Protein AF-U9VYW4-F1 (afdb_monomer)

Radius of gyration: 14.98 Å; Cα contacts (8 Å, |Δi|>4): 16; chains: 1; bounding box: 48×31×26 Å

Solvent-accessible surface area (backbone atoms only — not comparable to full-atom 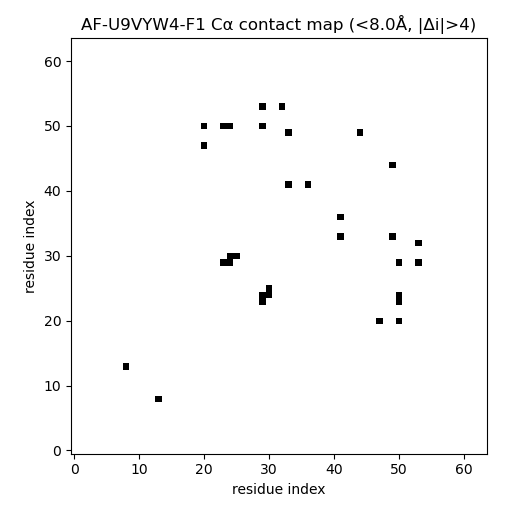values): 3988 Å² total; per-residue (Å²): 137,92,84,75,90,71,78,70,68,44,78,62,54,52,50,52,50,54,52,48,52,51,56,46,65,71,30,71,66,49,50,51,56,59,69,72,49,59,65,75,57,57,78,74,45,56,69,68,59,52,53,54,48,51,52,49,57,55,50,58,67,71,74,112

Nearest PDB structures (foldseek):
  9d5u-assembly1_B  TM=4.351E-01  e=8.999E+00  Pseudonocardia thermophila
  3qxe-assembly3_F  TM=3.804E-01  e=7.402E+00  Pseudomonas putida
  3qyg-assembly4_H  TM=3.788E-01  e=8.999E+00  Pseudomonas putida

pLDDT: mean 80.81, std 15.1, range [35.03, 93.56]

Structure (mmCIF, N/CA/C/O backbone):
data_AF-U9VYW4-F1
#
_entry.id   AF-U9VYW4-F1
#
loop_
_atom_site.group_PDB
_atom_site.id
_atom_site.type_symbol
_atom_site.label_atom_id
_atom_site.label_alt_id
_atom_site.label_comp_id
_atom_site.label_asym_id
_atom_site.label_entity_id
_atom_site.label_seq_id
_atom_site.pdbx_PDB_ins_code
_atom_site.Cartn_x
_atom_site.Cartn_y
_atom_site.Cartn_z
_atom_site.occupancy
_atom_site.B_iso_or_equiv
_atom_site.auth_seq_id
_atom_site.auth_comp_id
_atom_site.auth_asym_id
_atom_site.auth_atom_id
_atom_site.pdbx_PDB_model_num
ATOM 1 N N . MET A 1 1 ? 40.480 -9.950 6.328 1.00 35.03 1 MET A N 1
ATOM 2 C CA . MET A 1 1 ? 39.544 -9.316 7.279 1.00 35.03 1 MET A CA 1
ATOM 3 C C . MET A 1 1 ? 38.282 -8.965 6.510 1.00 35.03 1 MET A C 1
ATOM 5 O O . MET A 1 1 ? 38.368 -8.164 5.593 1.00 35.03 1 MET A O 1
ATOM 9 N N . ALA A 1 2 ? 37.168 -9.645 6.783 1.00 44.78 2 ALA A N 1
ATOM 10 C CA . ALA A 1 2 ? 35.898 -9.438 6.088 1.00 44.78 2 ALA A CA 1
ATOM 11 C C . ALA A 1 2 ? 35.065 -8.383 6.822 1.00 44.78 2 ALA A C 1
ATOM 13 O O . ALA A 1 2 ? 34.754 -8.603 7.988 1.00 44.78 2 ALA A O 1
ATOM 14 N N . ASN A 1 3 ? 34.744 -7.267 6.163 1.00 45.38 3 ASN A N 1
ATOM 15 C CA . ASN A 1 3 ? 33.621 -6.358 6.447 1.00 45.38 3 ASN A CA 1
ATOM 16 C C . ASN A 1 3 ? 33.789 -5.172 5.479 1.00 45.38 3 ASN A C 1
ATOM 18 O O . ASN A 1 3 ? 34.839 -4.548 5.486 1.00 45.38 3 ASN A O 1
ATOM 22 N N . ILE A 1 4 ? 32.896 -4.829 4.560 1.00 48.47 4 ILE A N 1
ATOM 23 C CA . ILE A 1 4 ? 31.487 -4.507 4.734 1.00 48.47 4 ILE A CA 1
ATOM 24 C C . ILE A 1 4 ? 30.877 -4.680 3.338 1.00 48.47 4 ILE A C 1
ATOM 26 O O . ILE A 1 4 ? 31.195 -3.917 2.427 1.00 48.47 4 ILE A O 1
ATOM 30 N N . SER A 1 5 ? 30.009 -5.672 3.147 1.00 46.34 5 SER A N 1
ATOM 31 C CA . SER A 1 5 ? 29.075 -5.673 2.017 1.00 46.34 5 SER A CA 1
ATOM 32 C C . SER A 1 5 ? 28.021 -4.610 2.312 1.00 46.34 5 SER A C 1
ATOM 34 O O . SER A 1 5 ? 26.877 -4.912 2.642 1.00 46.34 5 SER A O 1
ATOM 36 N N . SER A 1 6 ? 28.431 -3.343 2.295 1.00 52.09 6 SER A N 1
ATOM 37 C CA . SER A 1 6 ? 27.519 -2.214 2.236 1.00 52.09 6 SER A CA 1
ATOM 38 C C . SER A 1 6 ? 26.893 -2.332 0.870 1.00 52.09 6 SER A C 1
ATOM 40 O O . SER A 1 6 ? 27.503 -1.963 -0.131 1.00 52.09 6 SER A O 1
ATOM 42 N N . ASN A 1 7 ? 25.723 -2.959 0.866 1.00 56.62 7 ASN A N 1
ATOM 43 C CA . ASN A 1 7 ? 24.777 -2.988 -0.221 1.00 56.62 7 ASN A CA 1
ATOM 44 C C . ASN A 1 7 ? 24.514 -1.534 -0.630 1.00 56.62 7 ASN A C 1
ATOM 46 O O . ASN A 1 7 ? 23.623 -0.865 -0.107 1.00 56.62 7 ASN A O 1
ATOM 50 N N . LEU A 1 8 ? 25.386 -1.012 -1.490 1.00 56.69 8 LEU A N 1
ATOM 51 C CA . LEU A 1 8 ? 25.132 0.150 -2.308 1.00 56.69 8 LEU A CA 1
ATOM 52 C C . LEU A 1 8 ? 23.989 -0.312 -3.195 1.00 56.69 8 LEU A C 1
ATOM 54 O O . LEU A 1 8 ? 24.237 -0.935 -4.221 1.00 56.69 8 LEU A O 1
ATOM 58 N N . PHE A 1 9 ? 22.749 -0.099 -2.745 1.00 58.22 9 PHE A N 1
ATOM 59 C CA . PHE A 1 9 ? 21.599 -0.167 -3.632 1.00 58.22 9 PHE A CA 1
ATOM 60 C C . PHE A 1 9 ? 22.007 0.611 -4.873 1.00 58.22 9 PHE A C 1
ATOM 62 O O . PHE A 1 9 ? 22.318 1.805 -4.780 1.00 58.22 9 PHE A O 1
ATOM 69 N N . SER A 1 10 ? 22.125 -0.083 -6.000 1.00 71.75 10 SER A N 1
ATOM 70 C CA . SER A 1 10 ? 22.555 0.548 -7.233 1.00 71.75 10 SER A CA 1
ATOM 71 C C . SER A 1 10 ? 21.581 1.693 -7.512 1.00 71.75 10 SER A C 1
ATOM 73 O O . SER A 1 10 ? 20.424 1.671 -7.073 1.00 71.75 10 SER A O 1
ATOM 75 N N . SER A 1 11 ? 22.000 2.718 -8.252 1.00 73.12 11 SER A N 1
ATOM 76 C CA . SER A 1 11 ? 21.074 3.788 -8.659 1.00 73.12 11 SER A CA 1
ATOM 77 C C . SER A 1 11 ? 19.808 3.229 -9.336 1.00 73.12 11 SER A C 1
ATOM 79 O O . SER A 1 11 ? 18.740 3.841 -9.274 1.00 73.12 11 SER A O 1
ATOM 81 N N . GLU A 1 12 ? 19.922 2.043 -9.939 1.00 79.56 12 GLU A N 1
ATOM 82 C CA . GLU A 1 12 ? 18.821 1.239 -10.464 1.00 79.56 12 GLU A CA 1
ATOM 83 C C . GLU A 1 12 ? 17.889 0.699 -9.366 1.00 79.56 12 GLU A C 1
ATOM 85 O O . GLU A 1 12 ? 16.696 0.991 -9.407 1.00 79.56 12 GLU A O 1
ATOM 90 N N . ASP A 1 13 ? 18.407 0.016 -8.340 1.00 81.00 13 ASP A N 1
ATOM 91 C CA . ASP A 1 13 ? 17.613 -0.480 -7.204 1.00 81.00 13 ASP A CA 1
ATOM 92 C C . ASP A 1 13 ? 16.840 0.647 -6.502 1.00 81.00 13 ASP A C 1
ATOM 94 O O . ASP A 1 13 ? 15.674 0.492 -6.134 1.00 81.00 13 ASP A O 1
ATOM 98 N N . THR A 1 14 ? 17.465 1.821 -6.371 1.00 83.00 14 THR A N 1
ATOM 99 C CA . THR A 1 14 ? 16.809 3.008 -5.805 1.00 83.00 14 THR A CA 1
ATOM 100 C C . THR A 1 14 ? 15.656 3.491 -6.691 1.00 83.00 14 THR A C 1
ATOM 102 O O . THR A 1 14 ? 14.589 3.841 -6.187 1.00 83.00 14 THR A O 1
ATOM 105 N N . ASN A 1 15 ? 15.824 3.480 -8.017 1.00 85.31 15 ASN A N 1
ATOM 106 C CA . ASN A 1 15 ? 14.748 3.831 -8.948 1.00 85.31 15 ASN A CA 1
ATOM 107 C C . ASN A 1 15 ? 13.600 2.818 -8.911 1.00 85.31 15 ASN A C 1
ATOM 109 O O . ASN A 1 15 ? 12.431 3.214 -8.909 1.00 85.31 15 ASN A O 1
ATOM 113 N N . VAL A 1 16 ? 13.922 1.525 -8.846 1.00 88.00 16 VAL A N 1
ATOM 114 C CA . VAL A 1 16 ? 12.932 0.451 -8.712 1.00 88.00 16 VAL A CA 1
ATOM 115 C C . VAL A 1 16 ? 12.133 0.630 -7.423 1.00 88.00 16 VAL A C 1
ATOM 117 O O . VAL A 1 16 ? 10.901 0.601 -7.462 1.00 88.00 16 VAL A O 1
ATOM 120 N N . TRP A 1 17 ? 12.806 0.907 -6.303 1.00 88.25 17 TRP A N 1
ATOM 121 C CA . TRP A 1 17 ? 12.152 1.176 -5.024 1.00 88.25 17 TRP A CA 1
ATOM 122 C C . TRP A 1 17 ? 11.207 2.381 -5.095 1.00 88.25 17 TRP A C 1
ATOM 124 O O . TRP A 1 17 ? 10.043 2.273 -4.709 1.00 88.25 17 TRP A O 1
ATOM 134 N N . LEU A 1 18 ? 11.651 3.505 -5.663 1.00 88.19 18 LEU A N 1
ATOM 135 C CA . LEU A 1 18 ? 10.814 4.701 -5.817 1.00 88.19 18 LEU A CA 1
ATOM 136 C C . LEU A 1 18 ? 9.584 4.444 -6.700 1.00 88.19 18 LEU A C 1
ATOM 138 O O . LEU A 1 18 ? 8.486 4.918 -6.394 1.00 88.19 18 LEU A O 1
ATOM 14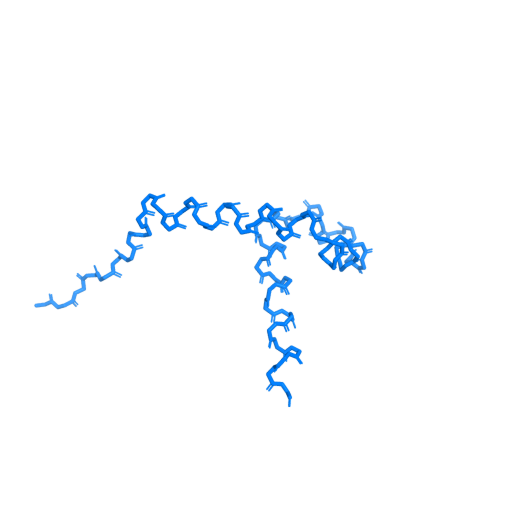2 N N . SER A 1 19 ? 9.750 3.693 -7.791 1.00 90.25 19 SER A N 1
ATOM 143 C CA . SER A 1 19 ? 8.646 3.307 -8.675 1.00 90.25 19 SER A CA 1
ATOM 144 C C . SER A 1 19 ? 7.632 2.421 -7.946 1.00 90.25 19 SER A C 1
ATOM 146 O O . SER A 1 19 ? 6.427 2.689 -7.979 1.00 90.25 19 SER A O 1
ATOM 148 N N . LEU A 1 20 ? 8.118 1.427 -7.196 1.00 90.19 20 LEU A N 1
ATOM 149 C CA . LEU A 1 20 ? 7.291 0.541 -6.383 1.00 90.19 20 LEU A CA 1
ATOM 150 C C . LEU A 1 20 ? 6.509 1.318 -5.319 1.00 90.19 20 LEU A C 1
ATOM 152 O O . LEU A 1 20 ? 5.297 1.143 -5.196 1.00 90.19 20 LEU A O 1
ATOM 156 N N . GLN A 1 21 ? 7.172 2.217 -4.587 1.00 91.62 21 GLN A N 1
ATOM 157 C CA . GLN A 1 21 ? 6.511 3.058 -3.591 1.00 91.62 21 GLN A CA 1
ATOM 158 C C . GLN A 1 21 ? 5.369 3.863 -4.210 1.00 91.62 21 GLN A C 1
ATOM 160 O O . GLN A 1 21 ? 4.279 3.903 -3.642 1.00 91.62 21 GLN A O 1
ATOM 165 N N . ARG A 1 22 ? 5.584 4.469 -5.384 1.00 91.69 22 ARG A N 1
ATOM 166 C CA . ARG A 1 22 ? 4.537 5.217 -6.097 1.00 91.69 22 ARG A CA 1
ATOM 167 C C . ARG A 1 22 ? 3.371 4.321 -6.502 1.00 91.69 22 ARG A C 1
ATOM 169 O O . ARG A 1 22 ? 2.223 4.704 -6.288 1.00 91.69 22 ARG A O 1
ATOM 176 N N . ALA A 1 23 ? 3.649 3.141 -7.052 1.00 93.56 23 ALA A N 1
ATOM 177 C CA . ALA A 1 23 ? 2.612 2.186 -7.436 1.00 93.56 23 ALA A CA 1
ATOM 178 C C . ALA A 1 23 ? 1.763 1.756 -6.228 1.00 93.56 23 ALA A C 1
ATOM 180 O O . ALA A 1 23 ? 0.535 1.766 -6.304 1.00 93.56 23 ALA A O 1
ATOM 181 N N . ILE A 1 24 ? 2.402 1.472 -5.088 1.00 91.31 24 ILE A N 1
ATOM 182 C CA . ILE A 1 24 ? 1.710 1.120 -3.842 1.00 91.31 24 ILE A CA 1
ATOM 183 C C . ILE A 1 24 ? 0.889 2.302 -3.331 1.00 91.31 24 ILE A C 1
ATOM 185 O O . ILE A 1 24 ? -0.287 2.126 -3.030 1.00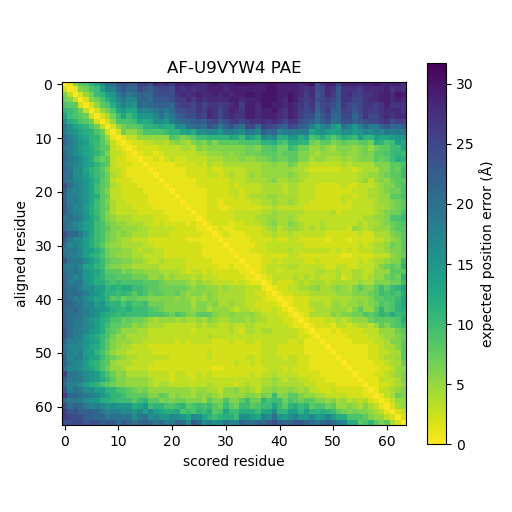 91.31 24 ILE A O 1
ATOM 189 N N . CYS A 1 25 ? 1.453 3.512 -3.294 1.00 90.25 25 CYS A N 1
ATOM 190 C CA . CYS A 1 25 ? 0.744 4.707 -2.823 1.00 90.25 25 CYS A CA 1
ATOM 191 C C . CYS A 1 25 ? -0.517 5.019 -3.641 1.00 90.25 25 CYS A C 1
ATOM 193 O O . CYS A 1 25 ? -1.505 5.514 -3.097 1.00 90.25 25 CYS A O 1
ATOM 195 N N . ASN A 1 26 ? -0.485 4.712 -4.937 1.00 91.81 26 ASN A N 1
ATOM 196 C CA . ASN A 1 26 ? -1.617 4.882 -5.844 1.00 91.81 26 ASN A CA 1
ATOM 197 C C . ASN A 1 26 ? -2.584 3.689 -5.844 1.00 91.81 26 ASN A C 1
ATOM 199 O O . ASN A 1 26 ? -3.630 3.754 -6.486 1.00 91.81 26 ASN A O 1
ATOM 203 N N . SER A 1 27 ? -2.263 2.601 -5.143 1.00 92.56 27 SER A N 1
ATOM 204 C CA . SER A 1 27 ? -3.135 1.434 -5.066 1.00 92.56 27 SER A CA 1
ATOM 205 C C . SER A 1 27 ? -4.315 1.677 -4.121 1.00 92.56 27 SER A C 1
ATOM 207 O O . SER A 1 27 ? -4.176 2.263 -3.044 1.00 92.56 27 SER A O 1
ATOM 209 N N . ALA A 1 28 ? -5.489 1.162 -4.494 1.00 90.69 28 ALA A N 1
ATOM 210 C CA . ALA A 1 28 ? -6.693 1.269 -3.671 1.00 90.69 28 ALA A CA 1
ATOM 211 C C . ALA A 1 28 ? -6.549 0.555 -2.312 1.00 90.69 28 ALA A C 1
ATOM 213 O O . ALA A 1 28 ? -7.119 1.006 -1.321 1.00 90.69 28 ALA A O 1
ATOM 214 N N . GLY A 1 29 ? -5.773 -0.535 -2.251 1.00 90.56 29 GLY A N 1
ATOM 215 C CA . GLY A 1 29 ? -5.506 -1.270 -1.009 1.00 90.56 29 GLY A CA 1
ATOM 216 C C . GLY A 1 29 ? -4.739 -0.426 0.005 1.00 90.56 29 GLY A C 1
ATOM 217 O O . GLY A 1 29 ? -5.177 -0.283 1.144 1.00 90.56 29 GLY A O 1
ATOM 218 N N . PHE A 1 30 ? -3.662 0.231 -0.434 1.00 91.56 30 PHE A N 1
ATOM 219 C CA . PHE A 1 30 ? -2.881 1.114 0.430 1.00 91.56 30 PHE A CA 1
ATOM 220 C C . PHE A 1 30 ? -3.684 2.327 0.904 1.00 91.56 30 PHE A C 1
ATOM 222 O O . PHE A 1 30 ? -3.593 2.702 2.067 1.00 91.56 30 PHE A O 1
ATOM 229 N N . GLN A 1 31 ? -4.485 2.943 0.030 1.00 91.69 31 GLN A N 1
ATOM 230 C CA . GLN A 1 31 ? -5.306 4.102 0.399 1.00 91.69 31 GLN A CA 1
ATOM 231 C C . GLN A 1 31 ? -6.363 3.753 1.453 1.00 91.69 31 GLN A C 1
ATOM 233 O O . GLN A 1 31 ? -6.558 4.523 2.393 1.00 91.69 31 GLN A O 1
ATOM 238 N N . ARG A 1 32 ? -7.006 2.584 1.328 1.00 91.56 32 ARG A N 1
ATOM 239 C CA . ARG A 1 32 ? -7.961 2.079 2.326 1.00 91.56 32 ARG A CA 1
ATOM 240 C C . ARG A 1 32 ? -7.273 1.779 3.652 1.00 91.56 32 ARG A C 1
ATOM 242 O O . ARG A 1 32 ? -7.658 2.359 4.658 1.00 91.56 32 ARG A O 1
ATOM 249 N N . TRP A 1 33 ? -6.200 0.990 3.627 1.00 91.88 33 TRP A N 1
ATOM 250 C CA . TRP A 1 33 ? -5.412 0.674 4.822 1.00 91.88 33 TRP A CA 1
ATOM 251 C C . TRP A 1 33 ? -4.895 1.940 5.523 1.00 91.88 33 TRP A C 1
ATOM 253 O O . TRP A 1 33 ? -4.988 2.079 6.738 1.00 91.8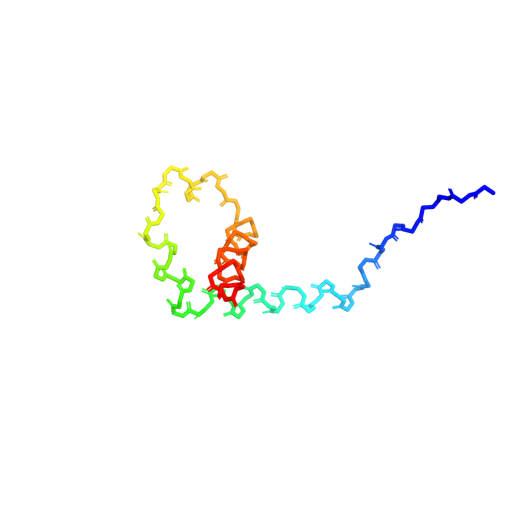8 33 TRP A O 1
ATOM 263 N N . LYS A 1 34 ? -4.427 2.934 4.756 1.00 90.50 34 LYS A N 1
ATOM 264 C CA . LYS A 1 34 ? -3.981 4.226 5.291 1.00 90.50 34 LYS A CA 1
ATOM 265 C C . LYS A 1 34 ? -5.111 4.996 5.985 1.00 90.50 34 LYS A C 1
ATOM 267 O O . LYS A 1 34 ? -4.843 5.692 6.957 1.00 90.50 34 LYS A O 1
ATOM 272 N N . SER A 1 35 ? -6.348 4.887 5.496 1.00 89.69 35 SER A N 1
ATOM 273 C CA . SER A 1 35 ? -7.525 5.523 6.103 1.00 89.69 35 SER A CA 1
ATOM 274 C C . SER A 1 35 ? -7.977 4.848 7.401 1.00 89.69 35 SER A C 1
ATOM 276 O O . SER A 1 35 ? -8.697 5.469 8.178 1.00 89.69 35 SER A O 1
ATOM 278 N N . GLU A 1 36 ? -7.592 3.593 7.623 1.00 90.50 36 GLU A N 1
ATOM 279 C CA . GLU A 1 36 ? -7.886 2.843 8.849 1.00 90.50 36 GLU A CA 1
ATOM 280 C C . GLU A 1 36 ? -6.867 3.138 9.963 1.00 90.50 36 GLU A C 1
ATOM 282 O O . GLU A 1 36 ? -7.113 2.841 11.133 1.00 90.50 36 GLU A O 1
ATOM 287 N N . LEU A 1 37 ? -5.727 3.754 9.625 1.00 88.44 37 LEU A N 1
ATOM 288 C CA . LEU A 1 37 ? -4.716 4.144 10.601 1.00 88.44 37 LEU A CA 1
ATOM 289 C C . LEU A 1 37 ? -5.158 5.364 11.430 1.00 88.44 37 LEU A C 1
ATOM 291 O O . LEU A 1 37 ? -5.744 6.308 10.896 1.00 88.44 37 LEU A O 1
ATOM 295 N N . PRO A 1 38 ? -4.782 5.418 12.721 1.00 90.38 38 PRO A N 1
ATOM 296 C CA . PRO A 1 38 ? -4.942 6.614 13.538 1.00 90.38 38 PRO A CA 1
ATOM 297 C C . PRO A 1 38 ? -4.207 7.818 12.934 1.00 90.38 38 PRO A C 1
ATOM 299 O O . PRO A 1 38 ? -3.048 7.703 12.523 1.00 90.38 38 PRO A O 1
ATOM 302 N N . SER A 1 39 ? -4.838 8.995 12.967 1.00 83.75 39 SER A N 1
ATOM 303 C CA . SER A 1 39 ? -4.256 10.250 12.468 1.00 83.75 39 SER A CA 1
ATOM 304 C C . SER A 1 39 ? -2.924 10.607 13.139 1.00 83.75 39 SER A C 1
ATOM 306 O O . SER A 1 39 ? -2.013 11.068 12.462 1.00 83.75 39 SER A O 1
ATOM 308 N N . ASP A 1 40 ? -2.753 10.296 14.429 1.00 86.12 40 ASP A N 1
ATOM 309 C CA . ASP A 1 40 ? -1.493 10.516 15.161 1.00 86.12 40 ASP A CA 1
ATOM 310 C C . ASP A 1 40 ? -0.304 9.749 14.550 1.00 86.12 40 ASP A C 1
ATOM 312 O O . ASP A 1 40 ? 0.819 10.252 14.506 1.00 86.12 40 ASP A O 1
ATOM 316 N N . ILE A 1 41 ? -0.556 8.545 14.024 1.00 82.69 41 ILE A N 1
ATOM 317 C CA . ILE A 1 41 ? 0.460 7.743 13.332 1.00 82.69 41 ILE A CA 1
ATOM 318 C C . ILE A 1 41 ? 0.732 8.336 11.952 1.00 82.69 41 ILE A C 1
ATOM 320 O O . ILE A 1 41 ? 1.881 8.361 11.512 1.00 82.69 41 ILE A O 1
ATOM 324 N N . LEU A 1 42 ? -0.307 8.822 11.275 1.00 83.00 42 LEU A N 1
ATOM 325 C CA . LEU A 1 42 ? -0.198 9.367 9.931 1.00 83.00 42 LEU A CA 1
ATOM 326 C C . LEU A 1 42 ? 0.608 10.669 9.877 1.00 83.00 42 LEU A C 1
ATOM 328 O O . LEU A 1 42 ? 1.429 10.826 8.977 1.00 83.00 42 LEU A O 1
ATOM 332 N N . ASP A 1 43 ? 0.416 11.556 10.851 1.00 82.12 43 ASP A N 1
ATOM 333 C CA . ASP A 1 43 ? 1.137 12.830 10.949 1.00 82.12 43 ASP A CA 1
ATOM 334 C C . ASP A 1 43 ? 2.621 12.644 11.292 1.00 82.12 43 ASP A C 1
ATOM 336 O O . ASP A 1 43 ? 3.482 13.385 10.819 1.00 82.12 43 ASP A O 1
ATOM 340 N N . LYS A 1 44 ? 2.945 11.631 12.101 1.00 85.94 44 LYS A N 1
ATOM 341 C CA . LYS A 1 44 ? 4.316 11.396 12.584 1.00 85.94 44 LYS A CA 1
ATOM 342 C C . LYS A 1 44 ? 5.141 10.490 11.675 1.00 85.94 44 LYS A C 1
ATOM 344 O O . LYS A 1 44 ? 6.364 10.442 11.814 1.00 85.94 44 LYS A O 1
ATOM 349 N N . THR A 1 45 ? 4.500 9.745 10.774 1.00 87.12 45 THR A N 1
ATOM 350 C CA . THR A 1 45 ? 5.171 8.690 10.007 1.00 87.12 45 THR A CA 1
ATOM 351 C C . THR A 1 45 ? 5.377 9.108 8.554 1.00 87.12 45 THR A C 1
ATOM 353 O O . THR A 1 45 ? 4.404 9.358 7.842 1.00 87.12 45 THR A O 1
ATOM 356 N N . PRO A 1 46 ? 6.625 9.121 8.051 1.00 89.75 46 PRO A N 1
ATOM 357 C CA . PRO A 1 46 ? 6.877 9.421 6.651 1.00 89.75 46 PRO A CA 1
ATOM 358 C C . PRO A 1 46 ? 6.262 8.349 5.747 1.00 89.75 46 PRO A C 1
ATOM 360 O O . PRO A 1 46 ? 6.186 7.169 6.103 1.00 89.75 46 PRO A O 1
ATOM 363 N N . LEU A 1 47 ? 5.882 8.753 4.534 1.00 86.88 47 LEU A N 1
ATOM 364 C CA . LEU A 1 47 ? 5.227 7.884 3.553 1.00 86.88 47 LEU A CA 1
ATOM 365 C C . LEU A 1 47 ? 6.005 6.587 3.295 1.00 86.88 47 LEU A C 1
ATOM 367 O O . LEU A 1 47 ? 5.409 5.523 3.166 1.00 86.88 47 LEU A O 1
ATOM 371 N N . GLU A 1 48 ? 7.335 6.654 3.280 1.00 87.81 48 GLU A N 1
ATOM 372 C CA . GLU A 1 48 ? 8.18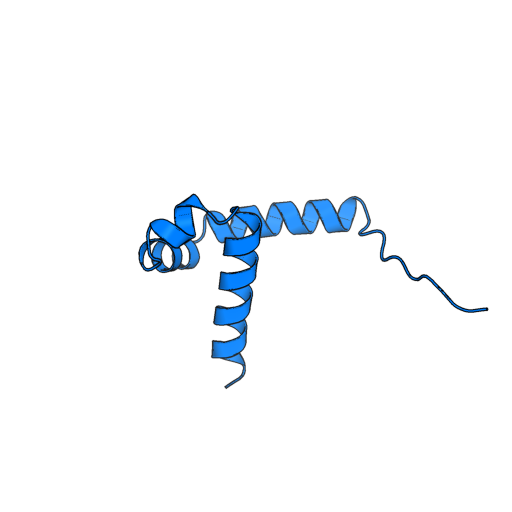4 5.479 3.107 1.00 87.81 48 GLU A CA 1
ATOM 373 C C . GLU A 1 48 ? 7.995 4.434 4.214 1.00 87.81 48 GLU A C 1
ATOM 375 O O . GLU A 1 48 ? 7.883 3.242 3.925 1.00 87.81 48 GLU A O 1
ATOM 380 N N . HIS A 1 49 ? 7.912 4.865 5.473 1.00 89.31 49 HIS A N 1
ATOM 381 C CA . HIS A 1 49 ? 7.660 3.960 6.590 1.00 89.31 49 HIS A CA 1
ATOM 382 C C . HIS A 1 49 ? 6.249 3.370 6.531 1.00 89.31 49 HIS A C 1
ATOM 384 O O . HIS A 1 49 ? 6.081 2.188 6.824 1.00 89.31 49 HIS A O 1
ATOM 390 N N . LEU A 1 50 ? 5.256 4.147 6.087 1.00 91.69 50 LEU A N 1
ATOM 391 C CA . LEU A 1 50 ? 3.899 3.638 5.866 1.00 91.69 50 LEU A CA 1
ATOM 392 C C . LEU A 1 50 ? 3.870 2.565 4.772 1.00 91.69 50 LEU A C 1
ATOM 394 O O . LEU A 1 50 ? 3.260 1.519 4.969 1.00 91.69 50 LEU A O 1
ATOM 398 N N . VAL A 1 51 ? 4.572 2.780 3.654 1.00 91.75 51 VAL A N 1
ATOM 399 C CA . VAL A 1 51 ? 4.677 1.788 2.570 1.00 91.75 51 VAL A CA 1
ATOM 400 C C . VAL A 1 51 ? 5.342 0.503 3.060 1.00 91.75 51 VAL A C 1
ATOM 402 O O . VAL A 1 51 ? 4.834 -0.587 2.804 1.00 91.75 51 VAL A O 1
ATOM 405 N N . ARG A 1 52 ? 6.448 0.607 3.807 1.00 90.62 52 ARG A N 1
ATOM 406 C CA . ARG A 1 52 ? 7.128 -0.566 4.384 1.00 90.62 52 ARG A CA 1
ATOM 407 C C . ARG A 1 52 ? 6.231 -1.329 5.357 1.00 90.62 52 ARG A C 1
ATOM 409 O O . ARG A 1 52 ? 6.222 -2.556 5.339 1.00 90.62 52 ARG A O 1
ATOM 416 N N . ARG A 1 53 ? 5.476 -0.610 6.190 1.00 91.25 53 ARG A N 1
ATOM 417 C CA . ARG A 1 53 ? 4.537 -1.203 7.143 1.00 91.25 53 ARG A CA 1
ATOM 418 C C . ARG A 1 53 ? 3.403 -1.942 6.427 1.00 91.25 53 ARG A C 1
ATOM 420 O O . ARG A 1 53 ? 3.178 -3.106 6.729 1.00 91.25 53 ARG A O 1
ATOM 427 N N . TYR A 1 54 ? 2.779 -1.316 5.431 1.00 91.88 54 TYR A N 1
ATOM 428 C CA . TYR A 1 54 ? 1.749 -1.952 4.606 1.00 91.88 54 TYR A CA 1
ATOM 429 C C . TYR A 1 54 ? 2.252 -3.231 3.928 1.00 91.88 54 TYR A C 1
ATOM 431 O O . TYR A 1 54 ? 1.580 -4.259 3.963 1.00 91.88 54 TYR A O 1
ATOM 439 N N . LEU A 1 55 ? 3.453 -3.188 3.340 1.00 90.56 55 LEU A N 1
ATOM 440 C CA . LEU A 1 55 ? 4.067 -4.362 2.718 1.00 90.56 55 LEU A CA 1
ATOM 441 C C . LEU A 1 55 ? 4.291 -5.485 3.728 1.00 90.56 55 LEU A C 1
ATOM 443 O O . LEU A 1 55 ? 3.970 -6.629 3.426 1.00 90.56 55 LEU A O 1
ATOM 447 N N . ARG A 1 56 ? 4.806 -5.166 4.921 1.00 89.25 56 ARG A N 1
ATOM 448 C CA . ARG A 1 56 ? 4.992 -6.154 5.988 1.00 89.25 56 ARG A CA 1
ATOM 449 C C . ARG A 1 56 ? 3.661 -6.809 6.364 1.00 89.25 56 ARG A C 1
ATOM 451 O O . ARG A 1 56 ? 3.572 -8.026 6.282 1.00 89.25 56 ARG A O 1
ATOM 458 N N . GLU A 1 57 ? 2.638 -6.019 6.686 1.00 89.00 57 GLU A N 1
ATOM 459 C CA . GLU A 1 57 ? 1.326 -6.541 7.103 1.00 89.00 57 GLU A CA 1
ATOM 460 C C . GLU A 1 57 ? 0.668 -7.390 5.995 1.00 89.00 57 GLU A C 1
ATOM 462 O O . GLU A 1 57 ? 0.106 -8.456 6.256 1.00 89.00 57 GLU A O 1
ATOM 467 N N . THR A 1 58 ? 0.800 -6.968 4.732 1.00 86.25 58 THR A N 1
ATOM 468 C CA . THR A 1 58 ? 0.275 -7.717 3.577 1.00 86.25 58 THR A CA 1
ATOM 469 C C . THR A 1 58 ? 1.004 -9.051 3.388 1.00 86.25 58 THR A C 1
ATOM 471 O O . THR A 1 58 ? 0.372 -10.069 3.115 1.00 86.25 58 THR A O 1
ATOM 474 N N . LEU A 1 59 ? 2.330 -9.063 3.543 1.00 83.25 59 LEU A N 1
ATOM 475 C CA . LEU A 1 59 ? 3.142 -10.276 3.420 1.00 83.25 59 LEU A CA 1
ATOM 476 C C . LEU A 1 59 ? 2.905 -11.248 4.581 1.00 83.25 59 LEU A C 1
ATOM 478 O O . LEU A 1 59 ? 2.853 -12.451 4.350 1.00 83.25 59 LEU A O 1
ATOM 482 N N . GLU A 1 60 ? 2.713 -10.746 5.802 1.00 77.25 60 GLU A N 1
ATOM 483 C CA . GLU A 1 60 ? 2.357 -11.569 6.967 1.00 77.25 60 GLU A CA 1
ATOM 484 C C . GLU A 1 60 ? 0.994 -12.248 6.789 1.00 77.25 60 GLU A C 1
ATOM 486 O O . GLU A 1 60 ? 0.828 -13.404 7.166 1.00 77.25 60 GLU A O 1
ATOM 491 N N . THR A 1 61 ? 0.044 -11.565 6.146 1.00 71.81 61 THR A N 1
ATOM 492 C CA . THR A 1 61 ? -1.289 -12.115 5.850 1.00 71.81 61 THR A CA 1
ATOM 493 C C . THR A 1 61 ? -1.247 -13.235 4.799 1.00 71.81 61 THR A C 1
ATOM 495 O O . THR A 1 61 ? -2.089 -14.124 4.824 1.00 71.81 61 THR A O 1
ATOM 498 N N . LEU A 1 62 ? -0.274 -13.213 3.881 1.00 69.62 62 LEU A N 1
ATOM 499 C CA . LEU A 1 62 ? -0.097 -14.229 2.830 1.00 69.62 62 LEU A CA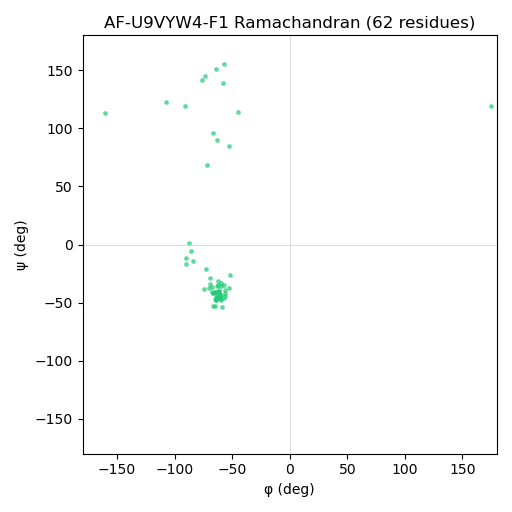 1
ATOM 500 C C . LEU A 1 62 ? 0.803 -15.405 3.247 1.00 69.62 62 LEU A C 1
ATOM 502 O O . LEU A 1 62 ? 0.895 -16.385 2.513 1.00 69.62 62 LEU A O 1
ATOM 506 N N . ALA A 1 63 ? 1.503 -15.291 4.378 1.00 61.03 63 ALA A N 1
ATOM 507 C C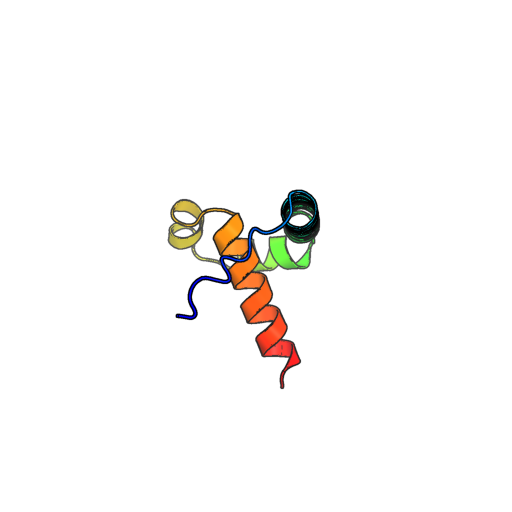A . ALA A 1 63 ? 2.395 -16.327 4.903 1.00 61.03 63 ALA A CA 1
ATOM 508 C C . ALA A 1 63 ? 1.681 -17.357 5.804 1.00 61.03 63 ALA A C 1
ATOM 510 O O . ALA A 1 63 ? 2.342 -18.247 6.343 1.00 61.03 63 ALA A O 1
ATOM 511 N N . TYR A 1 64 ? 0.364 -17.216 5.971 1.00 49.78 64 TYR A N 1
ATOM 512 C CA . TYR A 1 64 ? -0.529 -18.160 6.645 1.00 49.78 64 TYR A CA 1
ATOM 513 C C . TYR A 1 64 ? -1.197 -19.091 5.632 1.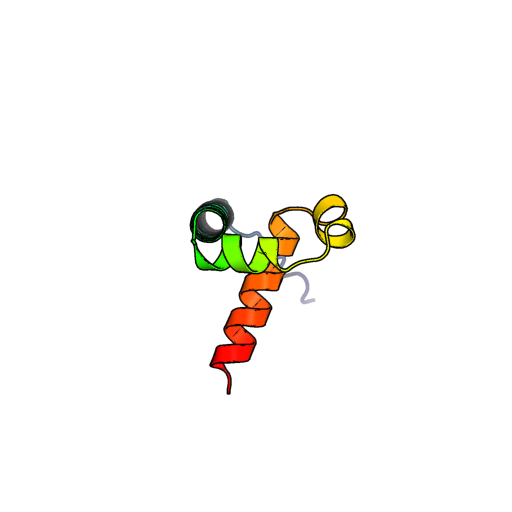00 49.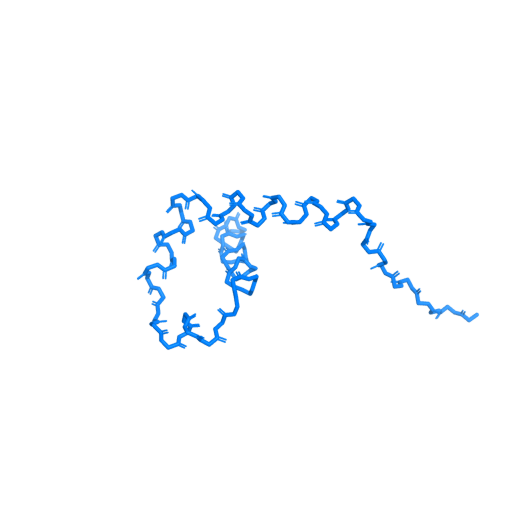78 64 TYR A C 1
ATOM 515 O O . TYR A 1 64 ? -1.281 -20.303 5.934 1.00 49.78 64 TYR A O 1
#

Secondary structure (DSSP, 8-state):
----------HHHHHHHHHHHHHHHTSHHHHHHHHHS-HHHHHHS-HHHHHHHHHHHHHHHH--

Foldseek 3Di:
DDDDPPPPCDPVNVVVLVVVLVVLCPDPQLVVVLVVDDPVCVVPDDSSVSSVVSVVVVVVVVVD

Sequence (64 aa):
MANISSNLFSSEDTNVWLSLQRAICNSAGFQRWKSELPSDILDKTPLEHLVRRYLRETLETLAY

Mean predicted aligned error: 8.44 Å